Protein AF-A0A926ZE86-F1 (afdb_monomer_lite)

Foldseek 3Di:
DDEEQLDDCCHPPRLVNLLVVLVVCVVVVHDDDYDHDPPPRCVVVVCVVPQVVQLCVQCPPPDCPDPVSSQVSSQPRADPVGDGGDDDDDDDDDDPPDDQDPVNNVPRPDDDDPDDDPPPPD

Secondary structure (DSSP, 8-state):
-EEE---GGG-TT-HHHHHHHHHHHHHHT----EEEPPTT-GGG-HHIIIIIHHHHHHTTT----SHHHHHHHHHT-B-TT--B-----------SS----HHHHTT------S--------

Sequence (122 aa):
MVLCDSVGSNGHRVRNWKQQLQLLADCYQIEVMVCHYPSSASKWNPIGHRLFSFISMNWAGQPLRSLNQMMAWIRGTTTLTGLWVKASQLKGKYPTRVKVSDEQMAPLNLTPRKICRLSMDL

Structure (mmCIF, N/CA/C/O backbone):
data_AF-A0A926ZE86-F1
#
_entry.id   AF-A0A926ZE86-F1
#
loop_
_atom_site.group_PDB
_atom_site.id
_atom_site.type_symbol
_atom_site.label_atom_id
_atom_site.label_alt_id
_atom_site.label_comp_id
_atom_site.label_asym_id
_atom_site.label_entity_id
_atom_site.label_seq_id
_atom_site.pdbx_PDB_ins_code
_atom_site.Cartn_x
_atom_site.Cartn_y
_atom_site.Cartn_z
_atom_site.occupancy
_atom_site.B_iso_or_equiv
_atom_site.auth_seq_id
_atom_site.auth_comp_id
_atom_site.auth_asym_id
_atom_site.auth_atom_id
_atom_site.pdbx_PDB_model_num
ATOM 1 N N . MET A 1 1 ? -5.805 1.286 -12.002 1.00 87.25 1 MET A N 1
ATOM 2 C CA . MET A 1 1 ? -5.081 2.498 -11.548 1.00 87.25 1 MET A CA 1
ATOM 3 C C . MET A 1 1 ? -4.901 2.442 -10.035 1.00 87.25 1 MET A C 1
ATOM 5 O O . MET A 1 1 ? -5.813 1.982 -9.361 1.00 87.25 1 MET A O 1
ATOM 9 N N . VAL A 1 2 ? -3.765 2.904 -9.508 1.00 90.31 2 VAL A N 1
ATOM 10 C CA . VAL A 1 2 ? -3.465 2.995 -8.069 1.00 90.31 2 VAL A CA 1
ATOM 11 C C . VAL A 1 2 ? -2.986 4.410 -7.740 1.00 90.31 2 VAL A C 1
ATOM 13 O O . VAL A 1 2 ? -2.104 4.931 -8.422 1.00 90.31 2 VAL A O 1
ATOM 16 N N . LEU A 1 3 ? -3.554 5.018 -6.694 1.00 90.69 3 LEU A N 1
ATOM 17 C CA . LEU A 1 3 ? -3.138 6.321 -6.168 1.00 90.69 3 LEU A CA 1
ATOM 18 C C . LEU A 1 3 ? -2.201 6.127 -4.9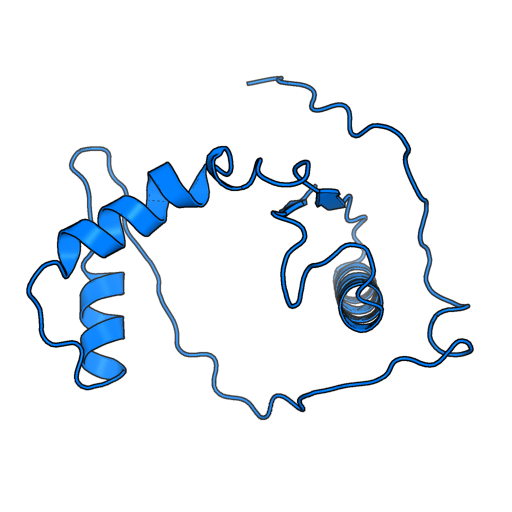71 1.00 90.69 3 LEU A C 1
ATOM 20 O O . LEU A 1 3 ? -2.515 5.364 -4.056 1.00 90.69 3 LEU A O 1
ATOM 24 N N . CYS A 1 4 ? -1.039 6.782 -4.977 1.00 90.12 4 CYS A N 1
ATOM 25 C CA . CYS A 1 4 ? -0.006 6.581 -3.955 1.00 90.12 4 CYS A CA 1
ATOM 26 C C . CYS A 1 4 ? 0.647 7.887 -3.508 1.00 90.12 4 CYS A C 1
ATOM 28 O O . CYS A 1 4 ? 0.978 8.741 -4.323 1.00 90.12 4 CYS A O 1
ATOM 30 N N . ASP A 1 5 ? 0.967 7.990 -2.223 1.00 87.56 5 ASP A N 1
ATOM 31 C CA . ASP A 1 5 ? 1.575 9.184 -1.616 1.00 87.56 5 ASP A CA 1
ATOM 32 C C . ASP A 1 5 ? 3.037 9.440 -2.049 1.00 87.56 5 ASP A C 1
ATOM 34 O O . ASP A 1 5 ? 3.599 10.487 -1.745 1.00 87.56 5 ASP A O 1
ATOM 38 N N . SER A 1 6 ? 3.663 8.500 -2.775 1.00 88.38 6 SER A N 1
ATOM 39 C CA . SER A 1 6 ? 5.060 8.562 -3.247 1.00 88.38 6 SER A CA 1
ATOM 40 C C . SER A 1 6 ? 6.108 8.650 -2.126 1.00 88.38 6 SER A C 1
ATOM 42 O O . SER A 1 6 ? 7.176 9.244 -2.313 1.00 88.38 6 SER A O 1
ATOM 44 N N . VAL A 1 7 ? 5.849 8.027 -0.979 1.00 84.94 7 VAL A N 1
ATOM 45 C CA . VAL A 1 7 ? 6.726 8.061 0.199 1.00 84.94 7 VAL A CA 1
ATOM 46 C C . VAL A 1 7 ? 7.130 6.651 0.624 1.00 84.94 7 VAL A C 1
ATOM 48 O O . VAL A 1 7 ? 6.381 5.688 0.481 1.00 84.94 7 VAL A O 1
ATOM 51 N N . GLY A 1 8 ? 8.345 6.513 1.158 1.00 87.94 8 GLY A N 1
ATOM 52 C CA . GLY A 1 8 ? 8.841 5.233 1.654 1.00 87.94 8 GLY A CA 1
ATOM 53 C C . GLY A 1 8 ? 8.937 4.187 0.544 1.00 87.94 8 GLY A C 1
ATOM 54 O O . GLY A 1 8 ? 9.513 4.443 -0.513 1.00 87.94 8 GLY A O 1
ATOM 55 N N . SER A 1 9 ? 8.388 2.996 0.788 1.00 90.38 9 SER A N 1
ATOM 56 C CA . SER A 1 9 ? 8.528 1.839 -0.102 1.00 90.38 9 SER A CA 1
ATOM 57 C C . SER A 1 9 ? 7.790 1.967 -1.433 1.00 90.38 9 SER A C 1
ATOM 59 O O . SER A 1 9 ? 8.160 1.250 -2.354 1.00 90.38 9 SER A O 1
ATOM 61 N N . ASN A 1 10 ? 6.807 2.865 -1.567 1.00 91.88 10 ASN A N 1
ATOM 62 C CA . ASN A 1 10 ? 6.065 3.084 -2.816 1.00 91.88 10 ASN A CA 1
ATOM 63 C C . ASN A 1 10 ? 6.516 4.342 -3.582 1.00 91.88 10 ASN A C 1
ATOM 65 O O . ASN A 1 10 ? 5.798 4.828 -4.450 1.00 91.88 10 ASN A O 1
ATOM 69 N N . GLY A 1 11 ? 7.683 4.907 -3.260 1.00 91.75 11 GLY A N 1
ATOM 70 C CA . GLY A 1 11 ? 8.170 6.122 -3.912 1.00 91.75 11 GLY A CA 1
ATOM 71 C C . GLY A 1 11 ? 8.465 5.941 -5.408 1.00 91.75 11 GLY A C 1
ATOM 72 O O . GLY A 1 11 ? 8.997 4.915 -5.831 1.00 91.75 11 GLY A O 1
ATOM 73 N N . HIS A 1 12 ? 8.230 6.985 -6.212 1.00 90.44 12 HIS A N 1
ATOM 74 C CA . HIS A 1 12 ? 8.440 6.951 -7.673 1.00 90.44 12 HIS A CA 1
ATOM 75 C C . HIS A 1 12 ? 9.889 6.636 -8.115 1.00 90.44 12 HIS A C 1
ATOM 77 O O . HIS A 1 12 ? 10.124 6.219 -9.254 1.00 90.44 12 HIS A O 1
ATOM 83 N N . ARG A 1 13 ? 10.880 6.838 -7.233 1.00 92.62 13 ARG A N 1
ATOM 84 C CA . ARG A 1 13 ? 12.304 6.518 -7.474 1.00 92.62 13 ARG A CA 1
ATOM 85 C C . ARG A 1 13 ? 12.699 5.117 -7.007 1.00 92.62 13 ARG A C 1
ATOM 87 O O . ARG A 1 13 ? 13.799 4.664 -7.310 1.00 92.62 13 ARG A O 1
ATOM 94 N N . VAL A 1 14 ? 11.832 4.432 -6.265 1.00 95.12 14 VAL A N 1
ATOM 95 C CA . VAL A 1 14 ? 12.145 3.135 -5.665 1.00 95.12 14 VAL A CA 1
ATOM 96 C C . VAL A 1 14 ? 12.090 2.063 -6.750 1.00 95.12 14 VAL A C 1
ATOM 98 O O . VAL A 1 14 ? 11.034 1.749 -7.289 1.00 95.12 14 VAL A O 1
ATOM 101 N N . ARG A 1 15 ? 13.247 1.491 -7.089 1.00 96.44 15 ARG A N 1
ATOM 102 C CA . ARG A 1 15 ? 13.349 0.455 -8.129 1.00 96.44 15 ARG A CA 1
ATOM 103 C C . ARG A 1 15 ? 12.666 -0.849 -7.729 1.00 96.44 15 ARG A C 1
ATOM 105 O O . ARG A 1 15 ? 11.909 -1.398 -8.517 1.00 96.44 15 ARG A O 1
ATOM 112 N N . ASN A 1 16 ? 12.848 -1.280 -6.477 1.00 96.62 16 ASN A N 1
ATOM 113 C CA . ASN A 1 16 ? 12.183 -2.475 -5.953 1.00 96.62 16 ASN A CA 1
ATOM 114 C C . ASN A 1 16 ? 10.653 -2.368 -6.041 1.00 96.62 16 ASN A C 1
ATOM 116 O O . ASN A 1 16 ? 9.994 -3.333 -6.385 1.00 96.62 16 ASN A O 1
ATOM 120 N N . TRP A 1 17 ? 10.083 -1.181 -5.820 1.00 95.56 17 TRP A N 1
ATOM 121 C CA . TRP A 1 17 ? 8.650 -0.946 -6.000 1.00 95.56 17 TRP A CA 1
ATOM 122 C C . TRP A 1 17 ? 8.193 -1.236 -7.430 1.00 95.56 17 TRP A C 1
ATOM 124 O O . TRP A 1 17 ? 7.245 -1.987 -7.633 1.00 95.56 17 TRP A O 1
ATOM 134 N N . LYS A 1 18 ? 8.909 -0.693 -8.419 1.00 96.06 18 LYS A N 1
ATOM 135 C CA . LYS A 1 18 ? 8.613 -0.901 -9.843 1.00 96.06 18 LYS A CA 1
ATOM 136 C C . LYS A 1 18 ? 8.750 -2.367 -10.243 1.00 96.06 18 LYS A C 1
ATOM 138 O O . LYS A 1 18 ? 7.872 -2.888 -10.916 1.00 96.06 18 LYS A O 1
ATOM 143 N N . GLN A 1 19 ? 9.811 -3.032 -9.788 1.00 97.56 19 GLN A N 1
ATOM 144 C CA . GLN A 1 19 ? 10.032 -4.450 -10.068 1.00 97.56 19 GLN A CA 1
ATOM 145 C C . GLN A 1 19 ? 8.918 -5.322 -9.473 1.00 97.56 19 GLN A C 1
ATOM 147 O O . GLN A 1 19 ? 8.355 -6.152 -10.175 1.00 97.56 19 GLN A O 1
ATOM 152 N N . GLN A 1 20 ? 8.559 -5.117 -8.202 1.00 96.44 20 GLN A N 1
ATOM 153 C CA . GLN A 1 20 ? 7.498 -5.895 -7.554 1.00 96.44 20 GLN A CA 1
ATOM 154 C C . GLN A 1 20 ? 6.121 -5.627 -8.178 1.00 96.44 20 GLN A C 1
ATOM 156 O O . GLN A 1 20 ? 5.317 -6.546 -8.301 1.00 96.44 20 GLN A O 1
ATOM 161 N N . LEU A 1 21 ? 5.857 -4.392 -8.618 1.00 96.56 21 LEU A N 1
ATOM 162 C CA . LEU A 1 21 ? 4.645 -4.074 -9.371 1.00 96.56 21 LEU A CA 1
ATOM 163 C C . LEU A 1 21 ? 4.596 -4.766 -10.733 1.00 96.56 21 LEU A C 1
ATOM 165 O O . LEU A 1 21 ? 3.534 -5.265 -11.085 1.00 96.56 21 LEU A O 1
ATOM 169 N N . GLN A 1 22 ? 5.708 -4.813 -11.474 1.00 97.69 22 GLN A N 1
ATOM 170 C CA . GLN A 1 22 ? 5.776 -5.548 -12.740 1.00 97.69 22 GLN A CA 1
ATOM 171 C C . GLN A 1 22 ? 5.502 -7.036 -12.509 1.00 97.69 22 GLN A C 1
ATOM 173 O O . GLN A 1 22 ? 4.641 -7.594 -13.169 1.00 97.69 22 GLN A O 1
ATOM 178 N N . LEU A 1 23 ? 6.147 -7.654 -11.513 1.00 97.62 23 LEU A N 1
ATOM 179 C CA . LEU A 1 23 ? 5.914 -9.064 -11.178 1.00 97.62 23 LEU A CA 1
ATOM 180 C C . LEU A 1 23 ? 4.446 -9.343 -10.829 1.00 97.62 23 LEU A C 1
ATOM 182 O O . LEU A 1 23 ? 3.896 -10.368 -11.225 1.00 97.62 23 LEU A O 1
ATOM 186 N N . LEU A 1 24 ? 3.800 -8.433 -10.095 1.00 97.50 24 LEU A N 1
ATOM 187 C CA . LEU A 1 24 ? 2.372 -8.524 -9.805 1.00 97.50 24 LEU A CA 1
ATOM 188 C C . LEU A 1 24 ? 1.537 -8.382 -11.085 1.00 97.50 24 LEU A C 1
ATOM 190 O O . LEU A 1 24 ? 0.638 -9.188 -11.312 1.00 97.50 24 LEU A O 1
ATOM 194 N N . ALA A 1 25 ? 1.832 -7.382 -11.915 1.00 97.81 25 ALA A N 1
ATOM 195 C CA . ALA A 1 25 ? 1.149 -7.137 -13.180 1.00 97.81 25 ALA A CA 1
ATOM 196 C C . ALA A 1 25 ? 1.250 -8.344 -14.126 1.00 97.81 25 ALA A C 1
ATOM 198 O O . ALA A 1 25 ? 0.233 -8.772 -14.664 1.00 97.81 25 ALA A O 1
ATOM 199 N N . ASP A 1 26 ? 2.434 -8.948 -14.239 1.00 98.19 26 ASP A N 1
ATOM 200 C CA . ASP A 1 26 ? 2.688 -10.148 -15.038 1.00 98.19 26 ASP A CA 1
ATOM 201 C C . ASP A 1 26 ? 1.942 -11.360 -14.472 1.00 98.19 26 ASP A C 1
ATOM 203 O O . ASP A 1 26 ? 1.297 -12.097 -15.212 1.00 98.19 26 ASP A O 1
ATOM 207 N N . CYS A 1 27 ? 1.971 -11.557 -13.151 1.00 98.31 27 CYS A N 1
ATOM 208 C CA . CYS A 1 27 ? 1.278 -12.669 -12.498 1.00 98.31 27 CYS A CA 1
ATOM 209 C C . CYS A 1 27 ? -0.235 -12.645 -12.770 1.00 98.31 27 CYS A C 1
ATOM 211 O O . CYS A 1 27 ? -0.837 -13.682 -13.042 1.00 98.31 27 CYS A O 1
ATOM 213 N N . TYR A 1 28 ? -0.842 -11.456 -12.734 1.00 97.94 28 TYR A N 1
ATOM 214 C CA . TYR A 1 28 ? -2.280 -11.285 -12.954 1.00 97.94 28 TYR A CA 1
ATOM 215 C C . TYR A 1 28 ? -2.655 -10.919 -14.395 1.00 97.94 28 TYR A C 1
ATOM 217 O O . TYR A 1 28 ? -3.843 -10.801 -14.679 1.00 97.94 28 TYR A O 1
ATOM 225 N N . GLN A 1 29 ? -1.680 -10.750 -15.295 1.00 97.81 29 GLN A N 1
ATOM 226 C CA . GLN A 1 29 ? -1.884 -10.313 -16.683 1.00 97.81 29 GLN A CA 1
ATOM 227 C C . GLN A 1 29 ? -2.695 -9.004 -16.783 1.00 97.81 29 GLN A C 1
ATOM 229 O O . GLN A 1 29 ? -3.642 -8.891 -17.561 1.00 97.81 29 GLN A O 1
ATOM 234 N N . ILE A 1 30 ? -2.335 -8.006 -15.971 1.00 97.50 30 ILE A N 1
ATOM 235 C CA . ILE A 1 30 ? -3.019 -6.703 -15.907 1.00 97.50 30 ILE A CA 1
ATOM 236 C C . ILE A 1 30 ? -2.072 -5.539 -16.194 1.00 97.50 30 ILE A C 1
ATOM 238 O O . ILE A 1 30 ? -0.887 -5.592 -15.882 1.00 97.50 30 ILE A O 1
ATOM 242 N N . GLU A 1 31 ? -2.614 -4.426 -16.692 1.00 96.06 31 GLU A N 1
ATOM 243 C CA . GLU A 1 31 ? -1.897 -3.149 -16.726 1.00 96.06 31 GLU A CA 1
ATOM 244 C C . GLU A 1 31 ? -2.145 -2.359 -15.431 1.00 96.06 31 GLU A C 1
ATOM 246 O O . GLU A 1 31 ? -3.287 -2.106 -15.028 1.00 96.06 31 GLU A O 1
ATOM 251 N N . VAL A 1 32 ? -1.068 -1.914 -14.777 1.00 94.75 32 VAL A N 1
ATOM 252 C CA . VAL A 1 32 ? -1.147 -1.102 -13.556 1.00 94.75 32 VAL A CA 1
ATOM 253 C C . VAL A 1 32 ? -0.665 0.318 -13.829 1.00 94.75 32 VAL A C 1
ATOM 255 O O . VAL A 1 32 ? 0.528 0.599 -13.886 1.00 94.75 32 VAL A O 1
ATOM 258 N N . MET A 1 33 ? -1.605 1.260 -13.904 1.00 94.38 33 MET A N 1
ATOM 259 C CA . MET A 1 33 ? -1.281 2.687 -13.867 1.00 94.38 33 MET A CA 1
ATOM 260 C C . MET A 1 33 ? -1.068 3.147 -12.422 1.00 94.38 33 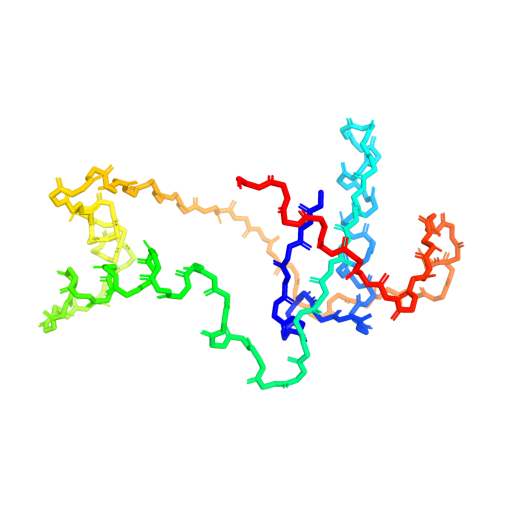MET A C 1
ATOM 262 O O . MET A 1 33 ? -2.006 3.096 -11.626 1.00 94.38 33 MET A O 1
ATOM 266 N N . VAL A 1 34 ? 0.128 3.636 -12.095 1.00 93.69 34 VAL A N 1
ATOM 267 C CA . VAL A 1 34 ? 0.434 4.255 -10.795 1.00 93.69 34 VAL A CA 1
ATOM 268 C C . VAL A 1 34 ? 0.429 5.770 -10.938 1.00 93.69 34 VAL A C 1
ATOM 270 O O . VAL A 1 34 ? 1.168 6.325 -11.750 1.00 93.69 34 VAL A O 1
ATOM 273 N N . CYS A 1 35 ? -0.372 6.440 -10.115 1.00 92.25 35 CYS A N 1
ATOM 274 C CA . CYS A 1 35 ? -0.431 7.891 -10.046 1.00 92.25 35 CYS A CA 1
ATOM 275 C C . CYS A 1 35 ? -0.016 8.352 -8.653 1.00 92.25 35 CYS A C 1
ATOM 277 O O . CYS A 1 35 ? -0.626 8.004 -7.642 1.00 92.25 35 CYS A O 1
ATOM 279 N N . HIS A 1 36 ? 1.058 9.131 -8.609 1.00 90.69 36 HIS A N 1
ATOM 280 C CA . HIS A 1 36 ? 1.575 9.674 -7.369 1.00 90.69 36 HIS A CA 1
ATOM 281 C C . HIS A 1 36 ? 0.917 11.011 -7.043 1.00 90.69 36 HIS A C 1
ATOM 283 O O . HIS A 1 36 ? 0.841 11.887 -7.905 1.00 90.69 36 HIS A O 1
ATOM 289 N N . TYR A 1 37 ? 0.473 11.178 -5.797 1.00 88.56 37 TYR A N 1
ATOM 290 C CA . TYR A 1 37 ? 0.107 12.496 -5.292 1.00 88.56 37 TYR A CA 1
ATOM 291 C C . TYR A 1 37 ? 1.340 13.418 -5.332 1.00 88.56 37 TYR A C 1
ATOM 293 O O . TYR A 1 37 ? 2.458 12.947 -5.094 1.00 88.56 37 TYR A O 1
ATOM 301 N N . PRO A 1 38 ? 1.169 14.722 -5.621 1.00 87.19 38 PRO A N 1
ATOM 302 C CA . PRO A 1 38 ? 2.256 15.687 -5.506 1.00 87.19 38 PRO A CA 1
ATOM 303 C C . PRO A 1 38 ? 2.885 15.686 -4.108 1.00 87.19 38 PRO A C 1
ATOM 305 O O . PRO A 1 38 ? 2.262 15.291 -3.118 1.00 87.19 38 PRO A O 1
ATOM 308 N N . SER A 1 39 ? 4.117 16.183 -4.005 1.00 83.88 39 SER A N 1
ATOM 309 C CA . SER A 1 39 ? 4.766 16.387 -2.708 1.00 83.88 39 SER A CA 1
ATOM 310 C C . SER A 1 39 ? 3.852 17.171 -1.760 1.00 83.88 39 SER A C 1
ATOM 312 O O . SER A 1 39 ? 3.224 18.150 -2.162 1.00 83.88 39 SER A O 1
ATOM 314 N N . SER A 1 40 ? 3.766 16.728 -0.504 1.00 81.75 40 SER A N 1
ATOM 315 C CA . SER A 1 40 ? 2.912 17.329 0.536 1.00 81.75 40 SER A CA 1
ATOM 316 C C . SER A 1 40 ? 1.396 17.254 0.276 1.00 81.75 40 SER A C 1
ATOM 318 O O . SER A 1 40 ? 0.615 17.893 0.983 1.00 81.75 40 SER A O 1
ATOM 320 N N . ALA A 1 41 ? 0.955 16.444 -0.691 1.00 87.00 41 ALA A N 1
ATOM 321 C CA . ALA A 1 41 ? -0.459 16.238 -1.007 1.00 87.00 41 ALA A CA 1
ATOM 322 C C . ALA A 1 41 ? -1.038 14.922 -0.450 1.00 87.00 41 ALA A C 1
ATOM 324 O O . ALA A 1 41 ? -2.203 14.632 -0.705 1.00 87.00 41 ALA A O 1
ATOM 325 N N . SER A 1 42 ? -0.287 14.150 0.350 1.00 83.00 42 SER A N 1
ATOM 326 C CA . SER A 1 42 ? -0.778 12.903 0.975 1.00 83.00 42 SER A CA 1
ATOM 327 C C . SER A 1 42 ? -1.993 13.122 1.880 1.00 83.00 42 SER A C 1
ATOM 329 O O . SER A 1 42 ? -2.828 12.234 2.024 1.00 83.00 42 SER A O 1
ATOM 331 N N . LYS A 1 43 ? -2.169 14.340 2.419 1.00 85.62 43 LYS A N 1
ATOM 332 C CA . LYS A 1 43 ? -3.388 14.736 3.140 1.00 85.62 43 LYS A CA 1
ATOM 333 C C . LYS A 1 43 ? -4.658 14.623 2.295 1.00 85.62 43 LYS A C 1
ATOM 335 O O . LYS A 1 43 ? -5.739 14.653 2.858 1.00 85.62 43 LYS A O 1
ATOM 340 N N . TRP A 1 44 ? -4.557 14.547 0.970 1.00 87.44 44 TRP A N 1
ATOM 341 C CA . TRP A 1 44 ? -5.701 14.387 0.073 1.00 87.44 44 TRP A CA 1
ATOM 342 C C . TRP A 1 44 ? -5.979 12.925 -0.281 1.00 87.44 44 TRP A C 1
ATOM 344 O O . TRP A 1 44 ? -6.953 12.648 -0.977 1.00 87.44 44 TRP A O 1
ATOM 354 N N . ASN A 1 45 ? -5.162 11.984 0.199 1.00 89.25 45 ASN A N 1
ATOM 355 C CA . ASN A 1 45 ? -5.424 10.567 0.027 1.00 89.25 45 ASN A CA 1
ATOM 356 C C . ASN A 1 45 ? -6.663 10.165 0.852 1.00 89.25 45 ASN A C 1
ATOM 358 O O . ASN A 1 45 ? -6.635 10.271 2.086 1.00 89.25 45 ASN A O 1
ATOM 362 N N . PRO A 1 46 ? -7.749 9.680 0.216 1.00 90.88 46 PRO A N 1
ATOM 363 C CA . PRO A 1 46 ? -8.990 9.362 0.914 1.00 90.88 46 PRO A CA 1
ATOM 364 C C . PRO A 1 46 ? -8.817 8.350 2.045 1.00 90.88 46 PRO A C 1
ATOM 366 O O . PRO A 1 46 ? -9.590 8.389 2.997 1.00 90.88 46 PRO A O 1
ATOM 369 N N . ILE A 1 47 ? -7.811 7.469 1.982 1.00 91.75 47 ILE A N 1
ATOM 370 C CA . ILE A 1 47 ? -7.586 6.457 3.022 1.00 91.75 47 ILE A CA 1
ATOM 371 C C . ILE A 1 47 ? -7.298 7.082 4.395 1.00 91.75 47 ILE A C 1
ATOM 373 O O . ILE A 1 47 ? -7.743 6.552 5.414 1.00 91.75 47 ILE A O 1
ATOM 377 N N . GLY A 1 48 ? -6.633 8.243 4.428 1.00 92.06 48 GLY A N 1
ATOM 378 C CA . GLY A 1 48 ? -6.368 8.978 5.665 1.00 92.06 48 GLY A CA 1
ATOM 379 C C . GLY A 1 48 ? -7.656 9.423 6.357 1.00 92.06 48 GLY A C 1
ATOM 380 O O . GLY A 1 48 ? -7.790 9.280 7.570 1.00 92.06 48 GLY A O 1
ATOM 381 N N . HIS A 1 49 ? -8.633 9.880 5.570 1.00 91.69 49 HIS A N 1
ATOM 382 C CA . HIS A 1 49 ? -9.901 10.431 6.063 1.00 91.69 49 HIS A CA 1
ATOM 383 C C . HIS A 1 49 ? -11.009 9.398 6.231 1.00 91.69 49 HIS A C 1
ATOM 385 O O . HIS A 1 49 ? -11.885 9.582 7.071 1.00 91.69 49 HIS A O 1
ATOM 391 N N . ARG A 1 50 ? -10.999 8.336 5.420 1.00 93.19 50 ARG A N 1
ATOM 392 C CA . ARG A 1 50 ? -12.083 7.343 5.349 1.00 93.19 50 ARG A CA 1
ATOM 393 C C . ARG A 1 50 ? -11.787 6.046 6.093 1.00 93.19 50 ARG A C 1
ATOM 395 O O . ARG A 1 50 ? -12.722 5.305 6.363 1.00 93.19 50 ARG A O 1
ATOM 402 N N . LEU A 1 51 ? -10.523 5.758 6.407 1.00 95.88 51 LEU A N 1
ATOM 403 C CA . LEU A 1 51 ? -10.129 4.528 7.099 1.00 95.88 51 LEU A CA 1
ATOM 404 C C . LEU A 1 51 ? -9.270 4.819 8.332 1.00 95.88 51 LEU A C 1
ATOM 406 O O . LEU A 1 51 ? -9.650 4.458 9.444 1.00 95.88 51 LEU A O 1
ATOM 410 N N . PHE A 1 52 ? -8.118 5.473 8.155 1.00 95.62 52 PHE A N 1
ATOM 411 C CA . PHE A 1 52 ? -7.149 5.633 9.243 1.00 95.62 52 PHE A CA 1
ATOM 412 C C . PHE A 1 52 ? -7.644 6.549 10.366 1.00 95.62 52 PHE A C 1
ATOM 414 O O . PHE A 1 52 ? -7.359 6.273 11.531 1.00 95.62 52 PHE A O 1
ATOM 421 N N . SER A 1 53 ? -8.428 7.581 10.049 1.00 95.75 53 SER A N 1
ATOM 422 C CA . SER A 1 53 ? -9.110 8.428 11.037 1.00 95.75 53 SER A CA 1
ATOM 423 C C . SER A 1 53 ? -10.003 7.613 11.984 1.00 95.75 53 SER A C 1
ATOM 425 O O . SER A 1 53 ? -9.884 7.738 13.200 1.00 95.75 53 SER A O 1
ATOM 427 N N . PHE A 1 54 ? -10.843 6.723 11.449 1.00 97.75 54 PHE A N 1
ATOM 428 C CA . PHE A 1 54 ? -11.762 5.896 12.235 1.00 97.75 54 PHE A CA 1
ATOM 429 C C . PHE A 1 54 ? -11.043 4.822 13.045 1.00 97.75 54 PHE A C 1
ATOM 431 O O . PHE A 1 54 ? -11.409 4.595 14.196 1.00 97.75 54 PHE A O 1
ATOM 438 N N . ILE A 1 55 ? -9.983 4.213 12.502 1.00 97.88 55 ILE A N 1
ATOM 439 C CA . ILE A 1 55 ? -9.114 3.319 13.287 1.00 97.88 55 ILE A CA 1
ATOM 440 C C . ILE A 1 55 ? -8.503 4.092 14.463 1.00 97.88 55 ILE A C 1
ATOM 442 O O . ILE A 1 55 ? -8.518 3.610 15.594 1.00 97.88 55 ILE A O 1
ATOM 446 N N . SER A 1 56 ? -8.032 5.316 14.204 1.00 96.88 56 SER A N 1
ATOM 447 C CA . SER A 1 56 ? -7.415 6.179 15.214 1.00 96.88 56 SER A CA 1
ATOM 448 C C . SER A 1 56 ? -8.384 6.582 16.321 1.00 96.88 56 SER A C 1
ATOM 450 O O . SER A 1 56 ? -8.007 6.569 17.489 1.00 96.88 56 SER A O 1
ATOM 452 N N . MET A 1 57 ? -9.633 6.891 15.966 1.00 96.75 57 MET A N 1
ATOM 453 C CA . MET A 1 57 ? -10.698 7.151 16.936 1.00 96.75 57 MET A CA 1
ATOM 454 C C . MET A 1 57 ? -11.055 5.897 17.741 1.00 96.75 57 MET A C 1
ATOM 456 O O . MET A 1 57 ? -11.227 5.992 18.952 1.00 96.75 57 MET A O 1
ATOM 460 N N . ASN A 1 58 ? -11.121 4.724 17.100 1.00 97.25 58 ASN A N 1
ATOM 461 C CA . ASN A 1 58 ? -11.561 3.490 17.757 1.00 97.25 58 ASN A CA 1
ATOM 462 C C . ASN A 1 58 ? -10.630 3.046 18.896 1.00 97.25 58 ASN A C 1
ATOM 464 O O . ASN A 1 58 ? -11.095 2.591 19.935 1.00 97.25 58 ASN A O 1
ATOM 468 N N . TRP A 1 59 ? -9.315 3.185 18.720 1.00 96.81 59 TRP A N 1
ATOM 469 C CA . TRP A 1 59 ? -8.336 2.821 19.752 1.00 96.81 59 TRP A CA 1
ATOM 470 C C . TRP A 1 59 ? -7.783 4.013 20.539 1.00 96.81 59 TRP A C 1
ATOM 472 O O . TRP A 1 59 ? -6.744 3.895 21.192 1.00 96.81 59 TRP A O 1
ATOM 482 N N . ALA A 1 60 ? -8.419 5.184 20.451 1.00 97.06 60 ALA A N 1
ATOM 483 C CA . ALA A 1 60 ? -7.965 6.366 21.171 1.00 97.06 60 ALA A CA 1
ATOM 484 C C . ALA A 1 60 ? -7.930 6.086 22.685 1.00 97.06 60 ALA A C 1
ATOM 486 O O . ALA A 1 60 ? -8.877 5.552 23.260 1.00 97.06 60 ALA A O 1
ATOM 487 N N . GLY A 1 61 ? -6.804 6.404 23.330 1.00 96.00 61 GLY A N 1
ATOM 488 C CA . GLY A 1 61 ? -6.592 6.135 24.758 1.00 96.00 61 GLY A CA 1
ATOM 489 C C . GLY A 1 61 ? -6.329 4.665 25.114 1.00 96.00 61 GLY A C 1
ATOM 490 O O . GLY A 1 61 ? -6.138 4.356 26.288 1.00 96.00 61 GLY A O 1
ATOM 491 N N . GLN A 1 62 ? -6.274 3.757 24.135 1.00 96.69 62 GLN A N 1
ATOM 492 C CA . GLN A 1 62 ? -6.020 2.340 24.386 1.00 96.69 62 GLN A CA 1
ATOM 493 C C . GLN A 1 62 ? -4.514 2.040 24.376 1.00 96.69 62 GLN A C 1
ATOM 495 O O . GLN A 1 62 ? -3.820 2.373 23.412 1.00 96.69 62 GLN A O 1
ATOM 500 N N . PRO A 1 63 ? -3.966 1.373 25.407 1.00 94.81 63 PRO A N 1
ATOM 501 C CA . PRO A 1 63 ? -2.562 0.987 25.413 1.00 94.81 63 PRO A CA 1
ATOM 502 C C . PRO A 1 63 ? -2.338 -0.176 24.434 1.00 94.81 63 PRO A C 1
ATOM 504 O O . PRO A 1 63 ? -2.668 -1.317 24.731 1.00 94.81 63 PRO A O 1
ATOM 507 N N . LEU A 1 64 ? -1.755 0.101 23.265 1.00 96.00 64 LEU A N 1
ATOM 508 C CA . LEU A 1 64 ? -1.491 -0.872 22.194 1.00 96.00 64 LEU A CA 1
ATOM 509 C C . LEU A 1 64 ? -0.263 -1.759 22.493 1.00 96.00 64 LEU A C 1
ATOM 511 O O . LEU A 1 64 ? 0.780 -1.646 21.851 1.00 96.00 64 LEU A O 1
ATOM 515 N N . ARG A 1 65 ? -0.355 -2.630 23.507 1.00 97.19 65 ARG A N 1
ATOM 516 C CA . ARG A 1 65 ? 0.803 -3.376 24.051 1.00 97.19 65 ARG A CA 1
ATOM 517 C C . ARG A 1 65 ? 1.116 -4.689 23.342 1.00 97.19 65 ARG A C 1
ATOM 519 O O . ARG A 1 65 ? 2.155 -5.289 23.601 1.00 97.19 65 ARG A O 1
ATOM 526 N N . SER A 1 66 ? 0.244 -5.150 22.455 1.00 96.81 66 SER A N 1
ATOM 527 C CA . SER A 1 66 ? 0.488 -6.355 21.665 1.00 96.81 66 SER A CA 1
ATOM 528 C C . SER A 1 66 ? -0.098 -6.235 20.268 1.00 96.81 66 SER A C 1
ATOM 530 O O . SER A 1 66 ? -1.057 -5.495 20.037 1.00 96.81 66 SER A O 1
ATOM 532 N N . LEU A 1 67 ? 0.447 -7.016 19.333 1.00 95.44 67 LEU A N 1
ATOM 533 C CA . LEU A 1 67 ? -0.105 -7.101 17.986 1.00 95.44 67 LEU A CA 1
ATOM 534 C C . LEU A 1 67 ? -1.547 -7.607 18.002 1.00 95.44 67 LEU A C 1
ATOM 536 O O . LEU A 1 67 ? -2.380 -7.064 17.292 1.00 95.44 67 LEU A O 1
ATOM 540 N N . ASN A 1 68 ? -1.862 -8.592 18.844 1.00 95.75 68 ASN A N 1
ATOM 541 C CA . ASN A 1 68 ? -3.225 -9.105 18.967 1.00 95.75 68 ASN A CA 1
ATOM 542 C C . ASN A 1 68 ? -4.201 -8.007 19.404 1.00 95.75 68 ASN A C 1
ATOM 544 O O . ASN A 1 68 ? -5.283 -7.899 18.834 1.00 95.75 68 ASN A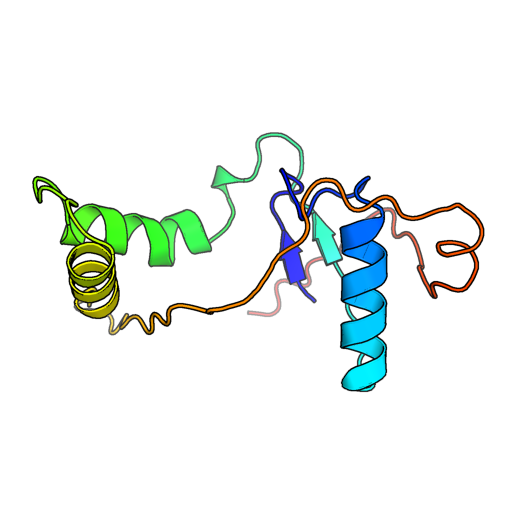 O 1
ATOM 548 N N . GLN A 1 69 ? -3.798 -7.158 20.352 1.00 96.25 69 GLN A N 1
ATOM 549 C CA . GLN A 1 69 ? -4.609 -6.030 20.805 1.00 96.25 69 GLN A CA 1
ATOM 550 C C . GLN A 1 69 ? -4.781 -4.977 19.705 1.00 96.25 69 GLN A C 1
ATOM 552 O O . GLN A 1 69 ? -5.904 -4.565 19.434 1.00 96.25 69 GLN A O 1
ATOM 557 N N . MET A 1 70 ? -3.702 -4.598 19.012 1.00 96.75 70 MET A N 1
ATOM 558 C CA . MET A 1 70 ? -3.784 -3.697 17.853 1.00 96.75 70 MET A CA 1
ATOM 559 C C . MET A 1 70 ? -4.728 -4.244 16.776 1.00 96.75 70 MET A C 1
ATOM 561 O O . MET A 1 70 ? -5.591 -3.528 16.282 1.00 96.75 70 MET A O 1
ATOM 565 N N . MET A 1 71 ? -4.606 -5.530 16.446 1.00 97.06 71 MET A N 1
ATOM 566 C CA . MET A 1 71 ? -5.439 -6.200 15.448 1.00 97.06 71 MET A CA 1
ATOM 567 C C . MET A 1 71 ? -6.910 -6.265 15.859 1.00 97.06 71 MET A C 1
ATOM 569 O O . MET A 1 71 ? -7.776 -6.083 15.005 1.00 97.06 71 MET A O 1
ATOM 573 N N . ALA A 1 72 ? -7.198 -6.521 17.137 1.00 96.75 72 ALA A N 1
ATOM 574 C CA . ALA A 1 72 ? -8.559 -6.510 17.664 1.00 96.75 72 ALA A CA 1
ATOM 575 C C . ALA A 1 72 ? -9.193 -5.121 17.513 1.00 96.75 72 ALA A C 1
ATOM 577 O O . ALA A 1 72 ? -10.297 -5.011 16.987 1.00 96.75 72 ALA A O 1
ATOM 578 N N . TRP A 1 73 ? -8.459 -4.066 17.869 1.00 97.94 73 TRP A N 1
ATOM 579 C CA . TRP A 1 73 ? -8.927 -2.693 17.704 1.00 97.94 73 TRP A CA 1
ATOM 580 C C . TRP A 1 73 ? -9.137 -2.296 16.245 1.00 97.94 73 TRP A C 1
ATOM 582 O O . TRP A 1 73 ? -10.162 -1.705 15.926 1.00 97.94 73 TRP A O 1
ATOM 592 N N . ILE A 1 74 ? -8.220 -2.652 15.343 1.00 97.56 74 ILE A N 1
ATOM 593 C CA . ILE A 1 74 ? -8.396 -2.358 13.915 1.00 97.56 74 ILE A CA 1
ATOM 594 C C . ILE A 1 74 ? -9.642 -3.074 13.376 1.00 97.56 74 ILE A C 1
ATOM 596 O O . ILE A 1 74 ? -10.444 -2.463 12.682 1.00 97.56 74 ILE A O 1
ATOM 600 N N . ARG A 1 75 ? -9.833 -4.359 13.707 1.00 97.94 75 ARG A N 1
ATOM 601 C CA . ARG A 1 75 ? -10.998 -5.148 13.256 1.00 97.94 75 ARG A CA 1
ATOM 602 C C . ARG A 1 75 ? -12.316 -4.675 13.863 1.00 97.94 75 ARG A C 1
ATOM 604 O O . ARG A 1 75 ? -13.355 -4.821 13.233 1.00 97.94 75 ARG A O 1
ATOM 611 N N . GLY A 1 76 ? -12.271 -4.129 15.076 1.00 97.25 76 GLY A N 1
ATOM 612 C CA . GLY A 1 76 ? -13.433 -3.573 15.764 1.00 97.25 76 GLY A CA 1
ATOM 613 C C . GLY A 1 76 ? -13.889 -2.216 15.223 1.00 97.25 76 GLY A C 1
ATOM 614 O O . GLY A 1 76 ? -14.908 -1.708 15.678 1.00 97.25 76 GLY A O 1
ATOM 615 N N . THR A 1 77 ? -13.162 -1.607 14.280 1.00 98.12 77 THR A N 1
ATOM 616 C CA . THR A 1 77 ? -13.549 -0.318 13.701 1.00 98.12 77 THR A CA 1
ATOM 617 C C . THR A 1 77 ? -14.792 -0.469 12.824 1.00 98.12 77 THR A C 1
ATOM 619 O O . THR A 1 77 ? -14.755 -1.128 11.782 1.00 98.12 77 THR A O 1
ATOM 622 N N . THR A 1 78 ? -15.871 0.200 13.232 1.00 97.25 78 THR A N 1
ATOM 623 C CA . THR A 1 78 ? -17.123 0.325 12.478 1.00 97.25 78 THR A CA 1
ATOM 624 C C . THR A 1 78 ? -17.654 1.763 12.509 1.00 97.25 78 THR A C 1
ATOM 626 O O . THR A 1 78 ? -17.312 2.523 13.416 1.00 97.25 78 THR A O 1
ATOM 629 N N . THR A 1 79 ? -18.473 2.161 11.530 1.00 96.75 79 THR A N 1
ATOM 630 C CA . THR A 1 79 ? -19.168 3.464 11.520 1.00 96.75 79 THR A CA 1
ATOM 631 C C . THR A 1 79 ? -20.664 3.302 11.278 1.00 96.75 79 THR A C 1
ATOM 633 O O . THR A 1 79 ? -21.108 2.331 10.671 1.00 96.75 79 THR A O 1
ATOM 636 N N . LEU A 1 80 ? -21.453 4.310 11.671 1.00 95.88 80 LEU A N 1
ATOM 637 C CA . LEU A 1 80 ? -22.895 4.368 11.377 1.00 95.88 80 LEU A CA 1
ATOM 638 C C . LEU A 1 80 ? -23.200 4.335 9.871 1.00 95.88 80 LEU A C 1
ATOM 640 O O . LEU A 1 80 ? -24.264 3.892 9.459 1.00 95.88 80 LEU A O 1
ATOM 644 N N . THR A 1 81 ? -22.255 4.789 9.046 1.00 94.69 81 THR A N 1
ATOM 645 C CA . THR A 1 81 ? -22.344 4.785 7.580 1.00 94.69 81 THR A CA 1
ATOM 646 C C . THR A 1 81 ? -21.885 3.469 6.942 1.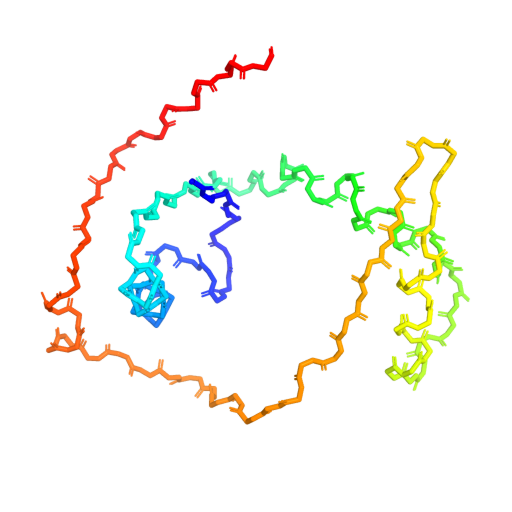00 94.69 81 THR A C 1
ATOM 648 O O . THR A 1 81 ? -21.828 3.381 5.718 1.00 94.69 81 THR A O 1
ATOM 651 N N . GLY A 1 82 ? -21.559 2.449 7.743 1.00 95.50 82 GLY A N 1
ATOM 652 C CA . GLY A 1 82 ? -21.295 1.091 7.264 1.00 95.50 82 GLY A CA 1
ATOM 653 C C . GLY A 1 82 ? -19.834 0.760 6.954 1.00 95.50 82 GLY A C 1
ATOM 654 O O . GLY A 1 82 ? -19.577 -0.271 6.329 1.00 95.50 82 GLY A O 1
ATOM 655 N N . LEU A 1 83 ? -18.858 1.576 7.379 1.00 96.69 83 LEU A N 1
ATOM 656 C CA . LEU A 1 83 ? -17.457 1.141 7.351 1.00 96.69 83 LEU A CA 1
ATOM 657 C C . LEU A 1 83 ? -17.305 -0.073 8.269 1.00 96.69 83 LEU A C 1
ATOM 659 O O . LEU A 1 83 ? -17.768 -0.047 9.401 1.00 96.69 83 LEU A O 1
ATOM 663 N N . TRP A 1 84 ? -16.596 -1.097 7.809 1.00 96.75 84 TRP A N 1
ATOM 664 C CA . TRP A 1 84 ? -16.111 -2.197 8.636 1.00 96.75 84 TRP A CA 1
ATOM 665 C C . TRP A 1 84 ? -14.728 -2.605 8.132 1.00 96.75 84 TRP A C 1
ATOM 667 O O . TRP A 1 84 ? -14.452 -2.551 6.929 1.00 96.75 84 TRP A O 1
ATOM 677 N N . VAL A 1 85 ? -13.829 -2.978 9.042 1.00 97.56 85 VAL A N 1
ATOM 678 C CA . VAL A 1 85 ? -12.410 -3.140 8.706 1.00 97.56 85 VAL A CA 1
ATOM 679 C C . VAL A 1 85 ? -11.967 -4.593 8.834 1.00 97.56 85 VAL A C 1
ATOM 681 O O . VAL A 1 85 ? -12.043 -5.215 9.892 1.00 97.56 85 VAL A O 1
ATOM 684 N N . LYS A 1 86 ? -11.409 -5.129 7.745 1.00 96.69 86 LYS A N 1
ATOM 685 C CA . LYS A 1 86 ? -10.622 -6.366 7.775 1.00 96.69 86 LYS A CA 1
ATOM 686 C C . LYS A 1 86 ? -9.160 -6.030 8.015 1.00 96.69 86 LYS A C 1
ATOM 688 O O . LYS A 1 86 ? -8.586 -5.200 7.320 1.00 96.69 86 LYS A O 1
ATOM 693 N N . ALA A 1 87 ? -8.539 -6.748 8.943 1.00 95.94 87 ALA A N 1
ATOM 694 C CA . ALA A 1 87 ? -7.096 -6.717 9.128 1.00 95.94 87 ALA A CA 1
ATOM 695 C C . ALA A 1 87 ? -6.551 -8.132 9.283 1.00 95.94 87 ALA A C 1
ATOM 697 O O . ALA A 1 87 ? -7.132 -8.960 9.993 1.00 95.94 87 ALA A O 1
ATOM 698 N N . SER A 1 88 ? -5.395 -8.383 8.677 1.00 95.19 88 SER A N 1
ATOM 699 C CA . SER A 1 88 ? -4.685 -9.658 8.767 1.00 95.19 88 SER A CA 1
ATOM 700 C C . SER A 1 88 ? -3.195 -9.412 8.974 1.00 95.19 88 SER A C 1
ATOM 702 O O . SER A 1 88 ? -2.626 -8.502 8.377 1.00 95.19 88 SER A O 1
ATOM 704 N N . GLN A 1 89 ? -2.554 -10.229 9.811 1.00 93.56 89 GLN A N 1
ATOM 705 C CA . GLN A 1 89 ? -1.100 -10.226 9.926 1.00 93.56 89 GLN A CA 1
ATOM 706 C C . GLN A 1 89 ? -0.521 -11.044 8.773 1.00 93.56 89 GLN A C 1
ATOM 708 O O . GLN A 1 89 ? -0.752 -12.251 8.696 1.00 93.56 89 GLN A O 1
ATOM 713 N N . LEU A 1 90 ? 0.280 -10.409 7.923 1.00 92.69 90 LEU A N 1
ATOM 714 C CA . LEU A 1 90 ? 1.025 -11.118 6.891 1.00 92.69 90 LEU A CA 1
ATOM 715 C C . LEU A 1 90 ? 2.375 -11.578 7.453 1.00 92.69 90 LEU A C 1
ATOM 717 O O . LEU A 1 90 ? 3.323 -10.798 7.565 1.00 92.69 90 LEU A O 1
ATOM 721 N N . LYS A 1 91 ? 2.458 -12.853 7.838 1.00 93.19 91 LYS A N 1
ATOM 722 C CA . LYS A 1 91 ? 3.705 -13.459 8.320 1.00 93.19 91 LYS A CA 1
ATOM 723 C C . LYS A 1 91 ? 4.589 -13.814 7.129 1.00 93.19 91 LYS A C 1
ATOM 725 O O . LYS A 1 91 ? 4.150 -14.490 6.209 1.00 93.19 91 LYS A O 1
ATOM 730 N N . GLY A 1 92 ? 5.836 -13.369 7.164 1.00 92.94 92 GLY A N 1
ATOM 731 C CA . GLY A 1 92 ? 6.800 -13.627 6.104 1.00 92.94 92 GLY A CA 1
ATOM 732 C C . GLY A 1 92 ? 8.170 -13.075 6.466 1.00 92.94 92 GLY A C 1
ATOM 733 O O . GLY A 1 92 ? 8.306 -12.275 7.394 1.00 92.94 92 GLY A O 1
ATOM 734 N N . LYS A 1 93 ? 9.193 -13.517 5.735 1.00 93.50 93 LYS A N 1
ATOM 735 C CA . LYS A 1 93 ? 10.522 -12.907 5.784 1.00 93.50 93 LYS A CA 1
ATOM 736 C C . LYS A 1 93 ? 10.574 -11.823 4.715 1.00 93.50 93 LYS A C 1
ATOM 738 O O . LYS A 1 93 ? 10.494 -12.130 3.532 1.00 93.50 93 LYS A O 1
ATOM 743 N N . TYR A 1 94 ? 10.716 -10.573 5.140 1.00 90.31 94 TYR A N 1
ATOM 744 C CA . TYR A 1 94 ? 10.817 -9.429 4.238 1.00 90.31 94 TYR A CA 1
ATOM 745 C C . TYR A 1 94 ? 12.249 -8.906 4.268 1.00 90.31 94 TYR A C 1
ATOM 747 O O . TYR A 1 94 ? 12.622 -8.233 5.234 1.00 90.31 94 TYR A O 1
ATOM 755 N N . PRO A 1 95 ? 13.081 -9.239 3.265 1.00 91.81 95 PRO A N 1
ATOM 756 C CA . PRO A 1 95 ? 14.425 -8.696 3.202 1.00 91.81 95 PRO A CA 1
ATOM 757 C C . PRO A 1 95 ? 14.346 -7.172 3.101 1.00 91.81 95 PRO A C 1
ATOM 759 O O . PRO A 1 95 ? 13.559 -6.610 2.338 1.00 91.81 95 PRO A O 1
ATOM 762 N N . THR A 1 96 ? 15.156 -6.493 3.905 1.00 90.69 96 THR A N 1
ATOM 763 C CA . THR A 1 96 ? 15.248 -5.033 3.879 1.00 90.69 96 THR A CA 1
ATOM 764 C C . THR A 1 96 ? 16.377 -4.603 2.952 1.00 90.69 96 THR A C 1
ATOM 766 O O . THR A 1 96 ? 17.286 -5.378 2.661 1.00 90.69 96 THR A O 1
ATOM 769 N N . ARG A 1 97 ? 16.323 -3.352 2.474 1.00 90.19 97 ARG A N 1
ATOM 770 C CA . ARG A 1 97 ? 17.368 -2.756 1.618 1.00 90.19 97 ARG A CA 1
ATOM 771 C C . ARG A 1 97 ? 17.664 -3.568 0.346 1.00 90.19 97 ARG A C 1
ATOM 773 O O . ARG A 1 97 ? 18.794 -3.570 -0.134 1.00 90.19 97 ARG A O 1
ATOM 780 N N . VAL A 1 98 ? 16.642 -4.224 -0.207 1.00 93.81 98 VAL A N 1
ATOM 781 C CA . VAL A 1 98 ? 16.734 -4.929 -1.491 1.00 93.81 98 VAL A CA 1
ATOM 782 C C . VAL A 1 98 ? 17.156 -3.937 -2.571 1.00 93.81 98 VAL A C 1
ATOM 784 O O . VAL A 1 98 ? 16.466 -2.945 -2.824 1.00 93.81 98 VAL A O 1
ATOM 787 N N . LYS A 1 99 ? 18.314 -4.193 -3.181 1.00 94.88 99 LYS A N 1
ATOM 788 C CA . LYS A 1 99 ? 18.825 -3.429 -4.318 1.00 94.88 99 LYS A CA 1
ATOM 789 C C . LYS A 1 99 ? 18.356 -4.093 -5.606 1.00 94.88 99 LYS A C 1
ATOM 791 O O . LYS A 1 99 ? 18.380 -5.313 -5.704 1.00 94.88 99 LYS A O 1
ATOM 796 N N . VAL A 1 100 ? 17.965 -3.268 -6.571 1.00 97.19 100 VAL A N 1
ATOM 797 C CA . VAL A 1 100 ? 17.616 -3.703 -7.926 1.00 97.19 100 VAL A CA 1
ATOM 798 C C . VAL A 1 100 ? 18.624 -3.082 -8.879 1.00 97.19 100 VAL A C 1
ATOM 800 O O . VAL A 1 100 ? 18.746 -1.848 -8.929 1.00 97.19 100 VAL A O 1
ATOM 803 N N . SER A 1 101 ? 19.375 -3.938 -9.566 1.00 98.00 101 SER A N 1
ATOM 804 C CA . SER A 1 101 ? 20.424 -3.524 -10.497 1.00 98.00 101 SER A CA 1
ATOM 805 C C . SER A 1 101 ? 19.840 -2.908 -11.772 1.00 98.00 101 SER A C 1
ATOM 807 O O . SER A 1 101 ? 18.623 -2.905 -11.978 1.00 98.00 101 SER A O 1
ATOM 809 N N . ASP A 1 102 ? 20.697 -2.342 -12.618 1.00 98.00 102 ASP A N 1
ATOM 810 C CA . ASP A 1 102 ? 20.264 -1.812 -13.913 1.00 98.00 102 ASP A CA 1
ATOM 811 C C . ASP A 1 102 ? 19.804 -2.936 -14.850 1.00 98.00 102 ASP A C 1
ATOM 813 O O . ASP A 1 102 ? 18.776 -2.791 -15.511 1.00 98.00 102 ASP A O 1
ATOM 817 N N . GLU A 1 103 ? 20.468 -4.094 -14.820 1.00 98.12 103 GLU A N 1
ATOM 818 C CA . GLU A 1 103 ? 20.085 -5.275 -15.605 1.00 98.12 103 GLU A CA 1
ATOM 819 C C . GLU A 1 103 ? 18.695 -5.786 -15.209 1.00 98.12 103 GLU A C 1
ATOM 821 O O . GLU A 1 103 ? 17.913 -6.188 -16.063 1.00 98.12 103 GLU A O 1
ATOM 826 N N . GLN A 1 104 ? 18.355 -5.725 -13.917 1.00 97.69 104 GLN A N 1
ATOM 827 C CA . GLN A 1 104 ? 17.026 -6.098 -13.425 1.00 97.69 104 GLN A CA 1
ATOM 828 C C . GLN A 1 104 ? 15.948 -5.052 -13.747 1.00 97.69 104 GLN A C 1
ATOM 830 O O . GLN A 1 104 ? 14.765 -5.388 -13.780 1.00 97.69 104 GLN A O 1
ATOM 835 N N . MET A 1 105 ? 16.332 -3.789 -13.959 1.00 97.94 105 MET A N 1
ATOM 836 C CA . MET A 1 105 ? 15.416 -2.711 -14.348 1.00 97.94 105 MET A CA 1
ATOM 837 C C . MET A 1 105 ? 1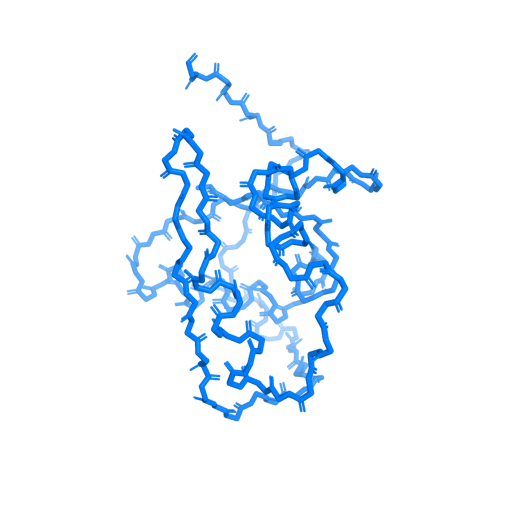5.146 -2.678 -15.853 1.00 97.94 105 MET A C 1
ATOM 839 O O . MET A 1 105 ? 14.045 -2.303 -16.253 1.00 97.94 105 MET A O 1
ATOM 843 N N . ALA A 1 106 ? 16.132 -3.047 -16.672 1.00 97.69 106 ALA A N 1
ATOM 844 C CA . ALA A 1 106 ? 16.064 -2.988 -18.129 1.00 97.69 106 ALA A CA 1
ATOM 845 C C . ALA A 1 106 ? 14.855 -3.716 -18.759 1.00 97.69 106 ALA A C 1
ATOM 847 O O . ALA A 1 106 ? 14.263 -3.143 -19.672 1.00 97.69 106 ALA A O 1
ATOM 848 N N . PRO A 1 107 ? 14.437 -4.917 -18.303 1.00 97.62 107 PRO A N 1
ATOM 849 C CA . PRO A 1 107 ? 13.319 -5.629 -18.920 1.00 97.62 107 PRO A CA 1
ATOM 850 C C . PRO A 1 107 ? 11.938 -5.169 -18.427 1.00 97.62 107 PRO A C 1
ATOM 852 O O . PRO A 1 107 ? 10.932 -5.701 -18.889 1.00 97.62 107 PRO A O 1
ATOM 855 N N . LEU A 1 108 ? 11.849 -4.232 -17.472 1.00 97.88 108 LEU A N 1
ATOM 856 C CA . LEU A 1 108 ? 10.551 -3.799 -16.949 1.00 97.88 108 LEU A CA 1
ATOM 857 C C . LEU A 1 108 ? 9.787 -2.985 -18.001 1.00 97.88 108 LEU A C 1
ATOM 859 O O . LEU A 1 108 ? 10.313 -2.024 -18.565 1.00 97.88 108 LEU A O 1
ATOM 863 N N . ASN A 1 109 ? 8.511 -3.310 -18.205 1.00 97.50 109 ASN A N 1
ATOM 864 C CA . ASN A 1 109 ? 7.656 -2.645 -19.181 1.00 97.50 109 ASN A CA 1
ATOM 865 C C . ASN A 1 109 ? 7.021 -1.379 -18.581 1.00 97.50 109 ASN A C 1
ATOM 867 O O . ASN A 1 109 ? 5.845 -1.341 -18.215 1.00 97.50 109 ASN A O 1
ATOM 871 N N . LEU A 1 110 ? 7.830 -0.329 -18.426 1.00 95.81 110 LEU A N 1
ATOM 872 C CA . LEU A 1 110 ? 7.422 0.917 -17.777 1.00 95.81 110 LEU A CA 1
ATOM 873 C C . LEU A 1 110 ? 7.250 2.046 -18.792 1.00 95.81 110 LEU A C 1
ATOM 875 O O . LEU A 1 110 ? 8.202 2.442 -19.458 1.00 95.81 110 LEU A O 1
ATOM 879 N N . THR A 1 111 ? 6.065 2.657 -18.814 1.00 95.00 111 THR A N 1
ATOM 880 C CA . THR A 1 111 ? 5.800 3.862 -19.615 1.00 95.00 111 THR A CA 1
ATOM 881 C C . THR A 1 111 ? 5.598 5.081 -18.708 1.00 95.00 111 THR A C 1
ATOM 883 O O . THR A 1 111 ? 4.563 5.185 -18.042 1.00 95.00 111 THR A O 1
ATOM 886 N N . PRO A 1 112 ? 6.550 6.035 -18.655 1.00 92.19 112 PRO A N 1
ATOM 887 C CA . PRO A 1 112 ? 6.374 7.272 -17.903 1.00 92.19 112 PRO A CA 1
ATOM 888 C C . PRO A 1 112 ? 5.266 8.139 -18.506 1.00 92.19 112 PRO A C 1
ATOM 890 O O . PRO A 1 112 ? 5.250 8.406 -19.707 1.00 92.19 112 PRO A O 1
ATOM 893 N N . ARG A 1 113 ? 4.368 8.654 -17.663 1.00 89.75 113 ARG A N 1
ATOM 894 C CA . ARG A 1 113 ? 3.354 9.640 -18.062 1.00 89.75 113 ARG A CA 1
ATOM 895 C C . ARG A 1 113 ? 3.606 10.960 -17.346 1.00 89.75 113 ARG A C 1
ATOM 897 O O . ARG A 1 113 ? 3.841 10.976 -16.142 1.00 89.75 113 ARG A O 1
ATOM 904 N N . LYS A 1 114 ? 3.536 12.072 -18.085 1.00 84.06 114 LYS A N 1
ATOM 905 C CA . LYS A 1 114 ? 3.722 13.424 -17.522 1.00 84.06 114 LYS A CA 1
ATOM 906 C C . LYS A 1 114 ? 2.551 13.860 -16.642 1.00 84.06 114 LYS A C 1
ATOM 908 O O . LYS A 1 114 ? 2.750 14.580 -15.674 1.00 84.06 114 LYS A O 1
ATOM 913 N N . ILE A 1 115 ? 1.335 13.451 -17.004 1.00 83.06 115 ILE A N 1
ATOM 914 C CA . ILE A 1 115 ? 0.097 13.847 -16.333 1.00 83.06 115 ILE A CA 1
ATOM 915 C C . ILE A 1 115 ? -0.762 12.599 -16.155 1.00 83.06 115 ILE A C 1
ATOM 917 O O . ILE A 1 115 ? -1.032 11.885 -17.122 1.00 83.06 115 ILE A O 1
ATOM 921 N N . CYS A 1 116 ? -1.207 12.360 -14.924 1.00 81.12 116 CYS A N 1
ATOM 922 C CA . CYS A 1 116 ? -2.286 11.424 -14.645 1.00 81.12 116 CYS A CA 1
ATOM 923 C C . CYS A 1 116 ? -3.606 12.190 -14.746 1.00 81.12 116 CYS A C 1
ATOM 925 O O . CYS A 1 116 ? -3.914 13.011 -13.883 1.00 81.12 116 CYS A O 1
ATOM 927 N N . ARG A 1 117 ? -4.360 11.976 -15.829 1.00 73.06 117 ARG A N 1
ATOM 928 C CA . ARG A 1 117 ? -5.7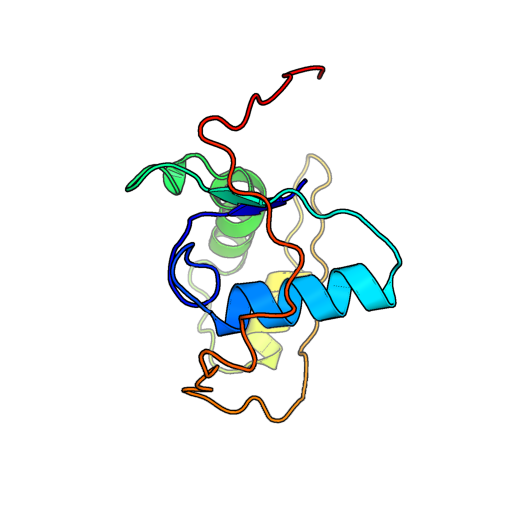18 12.513 -15.941 1.00 73.06 117 ARG A CA 1
ATOM 929 C C . ARG A 1 117 ? -6.629 11.614 -15.120 1.00 73.06 117 ARG A C 1
ATOM 931 O O . ARG A 1 117 ? -6.939 10.507 -15.544 1.00 73.06 117 ARG A O 1
ATOM 938 N N . LEU A 1 118 ? -7.016 12.082 -13.940 1.00 67.00 118 LEU A N 1
ATOM 939 C CA . LEU A 1 118 ? -8.130 11.493 -13.214 1.00 67.00 118 LEU A CA 1
ATOM 940 C C . LEU A 1 118 ? -9.389 11.908 -13.978 1.00 67.00 118 LEU A C 1
ATOM 942 O O . LEU A 1 118 ? -9.792 13.066 -13.881 1.00 67.00 118 LEU A O 1
ATOM 946 N N . SER A 1 119 ? -9.972 11.019 -14.786 1.00 54.50 119 SER A N 1
ATOM 947 C CA . SER A 1 119 ? -11.371 11.212 -15.156 1.00 54.50 119 SER A CA 1
ATOM 948 C C . SER A 1 119 ? -12.165 11.017 -13.868 1.00 54.50 119 SER A C 1
ATOM 950 O O . SER A 1 119 ? -12.236 9.923 -13.311 1.00 54.50 119 SER A O 1
ATOM 952 N N . MET A 1 120 ? -12.653 12.122 -13.311 1.00 43.12 120 MET A N 1
ATOM 953 C CA . MET A 1 120 ? -13.657 12.095 -12.256 1.00 43.12 120 MET A CA 1
ATOM 954 C C . MET A 1 120 ? -14.998 11.751 -12.908 1.00 43.12 120 MET A C 1
ATOM 956 O O . MET A 1 120 ? -15.892 12.582 -12.952 1.00 43.12 120 MET A O 1
ATOM 960 N N . ASP A 1 121 ? -15.104 10.540 -13.450 1.00 37.62 121 ASP A N 1
ATOM 961 C CA . ASP A 1 121 ? -16.399 9.932 -13.727 1.00 37.62 121 ASP A CA 1
ATOM 962 C C . ASP A 1 121 ? -16.786 9.179 -12.447 1.00 37.62 121 ASP A C 1
ATOM 964 O O . ASP A 1 121 ? -16.480 7.997 -12.269 1.00 37.62 121 ASP A O 1
ATOM 968 N N . LEU A 1 122 ? -17.348 9.934 -11.500 1.00 38.09 122 LEU A N 1
ATOM 969 C CA . LEU A 1 122 ? -18.129 9.441 -10.366 1.00 38.09 122 LEU A CA 1
ATOM 970 C C . LEU A 1 122 ? -19.522 10.053 -10.457 1.00 38.09 122 LEU A C 1
ATOM 972 O O . LEU A 1 122 ? -19.588 11.292 -10.623 1.00 38.09 122 LEU A O 1
#

Radius of gyration: 17.85 Å; chains: 1; bounding box: 43×31×45 Å

pLDDT: mean 91.89, std 10.38, range [37.62, 98.31]